Protein AF-A0A445FU14-F1 (afdb_monomer)

Organism: Glycine soja (NCBI:txid3848)

Structure (mmCIF, N/CA/C/O backbone):
data_AF-A0A445FU14-F1
#
_entry.id   AF-A0A445FU14-F1
#
loop_
_atom_site.group_PDB
_atom_site.id
_atom_site.type_symbol
_atom_site.label_atom_id
_atom_site.label_alt_id
_atom_site.label_comp_id
_atom_site.label_asym_id
_atom_site.label_entity_id
_atom_site.label_seq_id
_atom_site.pdbx_PDB_ins_code
_atom_site.Cartn_x
_atom_site.Cartn_y
_atom_site.Cartn_z
_atom_site.occupancy
_atom_site.B_iso_or_equiv
_atom_site.auth_seq_id
_atom_site.auth_comp_id
_atom_site.auth_asym_id
_atom_site.auth_atom_id
_atom_site.pdbx_PDB_model_num
ATOM 1 N N . SER A 1 1 ? 48.927 -1.228 -9.446 1.00 42.84 1 SER A N 1
ATOM 2 C CA . SER A 1 1 ? 48.121 -0.341 -8.584 1.00 42.84 1 SER A CA 1
ATOM 3 C C . SER A 1 1 ? 47.009 0.246 -9.435 1.00 42.84 1 SER A C 1
ATOM 5 O O . SER A 1 1 ? 47.224 0.414 -10.624 1.00 42.84 1 SER A O 1
ATOM 7 N N . LYS A 1 2 ? 45.832 0.422 -8.836 1.00 50.00 2 LYS A N 1
ATOM 8 C CA . LYS A 1 2 ? 44.498 0.680 -9.411 1.00 50.00 2 LYS A CA 1
ATOM 9 C C . LYS A 1 2 ? 44.448 1.844 -10.421 1.00 50.00 2 LYS A C 1
ATOM 11 O O . LYS A 1 2 ? 45.119 2.842 -10.181 1.00 50.00 2 LYS A O 1
ATOM 16 N N . GLY A 1 3 ? 43.598 1.764 -11.457 1.00 45.69 3 GLY A N 1
ATOM 17 C CA . GLY A 1 3 ? 43.361 2.928 -12.325 1.00 45.69 3 GLY A CA 1
ATOM 18 C C . GLY A 1 3 ? 42.339 2.862 -13.474 1.00 45.69 3 GLY A C 1
ATOM 19 O O . GLY A 1 3 ? 42.004 3.925 -13.974 1.00 45.69 3 GLY A O 1
ATOM 20 N N . ASP A 1 4 ? 41.803 1.708 -13.885 1.00 46.91 4 ASP A N 1
ATOM 21 C CA . ASP A 1 4 ? 41.028 1.611 -15.146 1.00 46.91 4 ASP A CA 1
ATOM 22 C C . ASP A 1 4 ? 39.492 1.612 -14.977 1.00 46.91 4 ASP A C 1
ATOM 24 O O . ASP A 1 4 ? 38.823 0.644 -15.337 1.00 46.91 4 ASP A O 1
ATOM 28 N N . THR A 1 5 ? 38.864 2.653 -14.405 1.00 46.41 5 THR A N 1
ATOM 29 C CA . THR A 1 5 ? 37.374 2.660 -14.291 1.00 46.41 5 THR A CA 1
ATOM 30 C C . THR A 1 5 ? 36.677 4.022 -14.406 1.00 46.41 5 THR A C 1
ATOM 32 O O . THR A 1 5 ? 35.540 4.153 -13.973 1.00 46.41 5 THR A O 1
ATOM 35 N N . LEU A 1 6 ? 37.278 5.059 -14.999 1.00 47.88 6 LEU A N 1
ATOM 36 C CA . LEU A 1 6 ? 36.626 6.388 -15.029 1.00 47.88 6 LEU A CA 1
ATOM 37 C C . LEU A 1 6 ? 36.599 7.103 -16.385 1.00 47.88 6 LEU A C 1
ATOM 39 O O . LEU A 1 6 ? 36.504 8.325 -16.435 1.00 47.88 6 LEU A O 1
ATOM 43 N N . LEU A 1 7 ? 36.613 6.362 -17.496 1.00 49.06 7 LEU A N 1
ATOM 44 C CA . LEU A 1 7 ? 36.481 6.965 -18.828 1.00 49.06 7 LEU A CA 1
ATOM 45 C C . LEU A 1 7 ? 35.493 6.226 -19.740 1.00 49.06 7 LEU A C 1
ATOM 47 O O . LEU A 1 7 ? 35.793 5.894 -20.878 1.00 49.06 7 LEU A O 1
ATOM 51 N N . PHE A 1 8 ? 34.274 6.009 -19.260 1.00 40.97 8 PHE A N 1
ATOM 52 C CA . PHE A 1 8 ? 33.120 5.880 -20.147 1.00 40.97 8 PHE A CA 1
ATOM 53 C C . PHE A 1 8 ? 32.026 6.803 -19.621 1.00 40.97 8 PHE A C 1
ATOM 55 O O . PHE A 1 8 ? 31.812 6.871 -18.415 1.00 40.97 8 PHE A O 1
ATOM 62 N N . CYS A 1 9 ? 31.372 7.515 -20.540 1.00 40.25 9 CYS A N 1
ATOM 63 C CA . CYS A 1 9 ? 30.314 8.518 -20.330 1.00 40.25 9 CYS A CA 1
ATOM 64 C C . CYS A 1 9 ? 30.742 10.002 -20.297 1.00 40.25 9 CYS A C 1
ATOM 66 O O . CYS A 1 9 ? 30.053 10.824 -19.704 1.00 40.25 9 CYS A O 1
ATOM 68 N N . ASN A 1 10 ? 31.796 10.388 -21.030 1.00 47.56 10 ASN A N 1
ATOM 69 C CA . ASN A 1 10 ? 31.929 11.755 -21.569 1.00 47.56 10 ASN A CA 1
ATOM 70 C C . ASN A 1 10 ? 31.336 11.820 -22.989 1.00 47.56 10 ASN A C 1
ATOM 72 O O . ASN A 1 10 ? 32.045 11.991 -23.977 1.00 47.56 10 ASN A O 1
ATOM 76 N N . GLY A 1 11 ? 30.022 11.627 -23.109 1.00 48.00 11 GLY A N 1
ATOM 77 C CA . GLY A 1 11 ? 29.329 11.696 -24.394 1.00 48.00 11 GLY A CA 1
ATOM 78 C C . GLY A 1 11 ? 27.830 11.887 -24.208 1.00 48.00 11 GLY A C 1
ATOM 79 O O . GLY A 1 11 ? 27.181 11.023 -23.635 1.00 48.00 11 GLY A O 1
ATOM 80 N N . LEU A 1 12 ? 27.317 13.006 -24.726 1.00 44.41 12 LEU A N 1
ATOM 81 C CA . LEU A 1 12 ? 25.930 13.492 -24.677 1.00 44.41 12 LEU A CA 1
ATOM 82 C C . LEU A 1 12 ? 25.473 14.158 -23.366 1.00 44.41 12 LEU A C 1
ATOM 84 O O . LEU A 1 12 ? 24.430 13.829 -22.807 1.00 44.41 12 LEU A O 1
ATOM 88 N N . PHE A 1 13 ? 26.143 15.245 -22.973 1.00 43.25 13 PHE A N 1
ATOM 89 C CA . PHE A 1 13 ? 25.391 16.378 -22.418 1.00 43.25 13 PHE A CA 1
ATOM 90 C C . PHE A 1 13 ? 24.672 17.085 -23.574 1.00 43.25 13 PHE A C 1
ATOM 92 O O . PHE A 1 13 ? 25.151 18.066 -24.136 1.00 43.25 13 PHE A O 1
ATOM 99 N N . SER A 1 14 ? 23.537 16.515 -23.979 1.00 46.47 14 SER A N 1
ATOM 100 C CA . SER A 1 14 ? 22.589 17.183 -24.863 1.00 46.47 14 SER A CA 1
ATOM 101 C C . SER A 1 14 ? 21.806 18.204 -24.041 1.00 46.47 14 SER A C 1
ATOM 103 O O . SER A 1 14 ? 21.228 17.871 -23.008 1.00 46.47 14 SER A O 1
ATOM 105 N N . HIS A 1 15 ? 21.802 19.448 -24.511 1.00 49.34 15 HIS A N 1
ATOM 106 C CA . HIS A 1 15 ? 20.962 20.545 -24.042 1.00 49.34 15 HIS A CA 1
ATOM 107 C C . HIS A 1 15 ? 19.504 20.090 -23.841 1.00 49.34 15 HIS A C 1
ATOM 109 O O . HIS A 1 15 ? 18.753 19.909 -24.794 1.00 49.34 15 HIS A O 1
ATOM 115 N N . SER A 1 16 ? 19.095 19.926 -22.589 1.00 53.56 16 SER A N 1
ATOM 116 C CA . SER A 1 16 ? 17.700 19.821 -22.167 1.00 53.56 16 SER A CA 1
ATOM 117 C C . SER A 1 16 ? 17.676 20.302 -20.726 1.00 53.56 16 SER A C 1
ATOM 119 O O . SER A 1 16 ? 18.293 19.675 -19.870 1.00 53.56 16 SER A O 1
ATOM 121 N N . GLY A 1 17 ? 17.039 21.445 -20.462 1.00 60.31 17 GLY A N 1
ATOM 122 C CA . GLY A 1 17 ? 16.882 21.979 -19.112 1.00 60.31 17 GLY A CA 1
ATOM 123 C C . GLY A 1 17 ? 16.230 20.930 -18.218 1.00 60.31 17 GLY A C 1
ATOM 124 O O . GLY A 1 17 ? 15.031 20.682 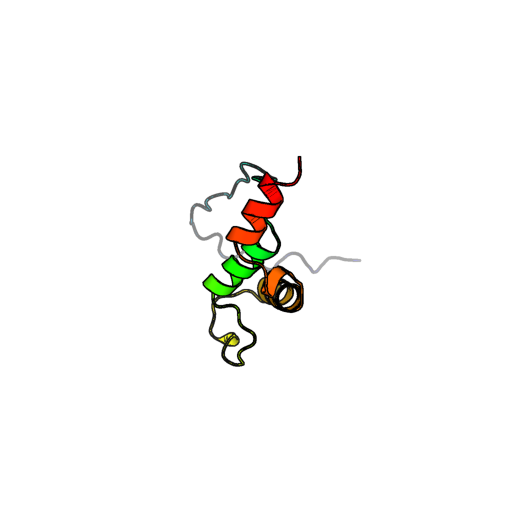-18.313 1.00 60.31 17 GLY A O 1
ATOM 125 N N . VAL A 1 18 ? 17.038 20.264 -17.396 1.00 62.97 18 VAL A N 1
ATOM 126 C CA . VAL A 1 18 ? 16.571 19.212 -16.499 1.00 62.97 18 VAL A CA 1
ATOM 127 C C . VAL A 1 18 ? 15.781 19.915 -15.404 1.00 62.97 18 VAL A C 1
ATOM 129 O O . VAL A 1 18 ? 16.359 20.611 -14.570 1.00 62.97 18 VAL A O 1
ATOM 132 N N . LEU A 1 19 ? 14.453 19.804 -15.436 1.00 71.06 19 LEU A N 1
ATOM 133 C CA . LEU A 1 19 ? 13.613 20.262 -14.335 1.00 71.06 19 LEU A CA 1
ATOM 134 C C . LEU A 1 19 ? 14.054 19.497 -13.082 1.00 71.06 19 LEU A C 1
ATOM 136 O O . LEU A 1 19 ? 13.848 18.289 -12.973 1.00 71.06 19 LEU A O 1
ATOM 140 N N . GLN A 1 20 ? 14.733 20.188 -12.167 1.00 83.94 20 GLN A N 1
ATOM 141 C CA . GLN A 1 20 ? 15.226 19.577 -10.941 1.00 83.94 20 GLN A CA 1
ATOM 142 C C . GLN A 1 20 ? 14.033 19.327 -10.013 1.00 83.94 20 GLN A C 1
ATOM 144 O O . GLN A 1 20 ? 13.432 20.271 -9.497 1.00 83.94 20 GLN A O 1
ATOM 149 N N . MET A 1 21 ? 13.678 18.057 -9.816 1.00 91.50 21 MET A N 1
ATOM 150 C CA . MET A 1 21 ? 12.635 17.660 -8.871 1.00 91.50 21 MET A CA 1
ATOM 151 C C . MET A 1 21 ? 13.055 18.054 -7.446 1.00 91.50 21 MET A C 1
ATOM 153 O O . MET A 1 21 ? 14.168 17.750 -7.016 1.00 91.50 21 MET A O 1
ATOM 157 N N . LYS A 1 22 ? 12.160 18.725 -6.716 1.00 92.69 22 LYS A N 1
ATOM 158 C CA . LYS A 1 22 ? 12.329 19.087 -5.303 1.00 92.69 22 LYS A CA 1
ATOM 159 C C . LYS A 1 22 ? 11.186 18.479 -4.496 1.00 92.69 22 LYS A C 1
ATOM 161 O O . LYS A 1 22 ? 10.036 18.560 -4.916 1.00 92.69 22 LYS A O 1
ATOM 166 N N . ILE A 1 23 ? 11.503 17.892 -3.346 1.00 92.38 23 ILE A N 1
ATOM 167 C CA . ILE A 1 23 ? 10.503 17.405 -2.391 1.00 92.38 23 ILE A CA 1
ATOM 168 C C . ILE A 1 23 ? 10.024 18.610 -1.577 1.00 92.38 23 ILE A C 1
ATOM 170 O O . ILE A 1 23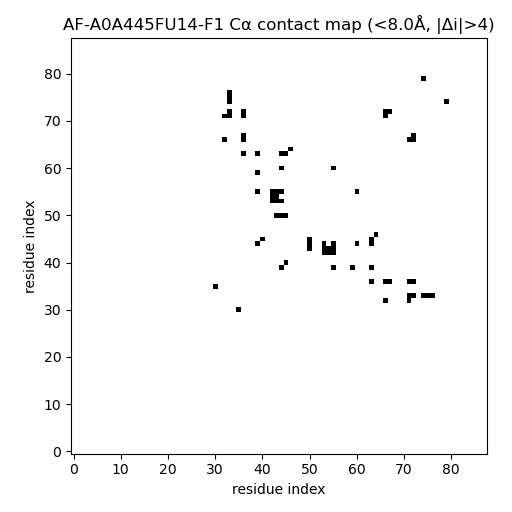 ? 10.846 19.287 -0.962 1.00 92.38 23 ILE A O 1
ATOM 174 N N . LEU A 1 24 ? 8.721 18.900 -1.609 1.00 94.69 24 LEU A N 1
ATOM 175 C CA . LEU A 1 24 ? 8.127 20.015 -0.858 1.00 94.69 24 LEU A CA 1
ATOM 176 C C . LEU A 1 24 ? 7.783 19.614 0.581 1.00 94.69 24 LEU A C 1
ATOM 178 O O . LEU A 1 24 ? 7.975 20.401 1.502 1.00 94.69 24 LEU A O 1
ATOM 182 N N . GLU A 1 25 ? 7.324 18.378 0.766 1.00 94.44 25 GLU A N 1
ATOM 183 C CA . GLU A 1 25 ? 6.936 17.806 2.051 1.00 94.44 25 GLU A CA 1
ATOM 184 C C . GLU A 1 25 ? 7.282 16.312 2.059 1.00 94.44 25 GLU A C 1
ATOM 186 O O . GLU A 1 25 ? 7.001 15.602 1.094 1.00 94.44 25 GLU A O 1
ATOM 191 N N . GLY A 1 26 ? 7.950 15.841 3.116 1.00 93.06 26 GLY A N 1
ATOM 192 C CA . GLY A 1 26 ? 8.392 14.444 3.217 1.00 93.06 26 GLY A CA 1
ATOM 193 C C . GLY A 1 26 ? 7.292 13.473 3.657 1.00 93.06 26 GLY A C 1
ATOM 194 O O . GLY A 1 26 ? 7.338 12.301 3.297 1.00 93.06 26 GLY A O 1
ATOM 195 N N . ASN A 1 27 ? 6.309 13.961 4.415 1.00 94.38 27 ASN A N 1
ATOM 196 C CA . ASN A 1 27 ? 5.156 13.199 4.883 1.00 94.38 27 ASN A CA 1
ATOM 197 C C . ASN A 1 27 ? 3.899 14.065 4.745 1.00 94.38 27 ASN A C 1
ATOM 199 O O . ASN A 1 27 ? 3.631 14.877 5.621 1.00 94.38 27 ASN A O 1
ATOM 203 N N . ALA A 1 28 ? 3.157 13.889 3.653 1.00 95.06 28 ALA A N 1
ATOM 204 C CA . ALA A 1 28 ? 1.943 14.657 3.364 1.00 95.06 28 ALA A CA 1
ATOM 205 C C . ALA A 1 28 ? 0.667 14.047 3.981 1.00 95.06 28 ALA A C 1
ATOM 207 O O . ALA A 1 28 ? -0.440 14.490 3.678 1.00 95.06 28 ALA A O 1
ATOM 208 N N . GLY A 1 29 ? 0.807 13.009 4.811 1.00 94.62 29 GLY A N 1
ATOM 209 C CA . GLY A 1 29 ? -0.308 12.314 5.443 1.00 94.62 29 GLY A CA 1
ATOM 210 C C . GLY A 1 29 ? -0.161 10.797 5.405 1.00 94.62 29 GLY A C 1
ATOM 211 O O . GLY A 1 29 ? 0.617 10.234 4.633 1.00 94.62 29 GLY A O 1
ATOM 212 N N . GLU A 1 30 ? -0.932 10.140 6.263 1.00 93.50 30 GLU A N 1
ATOM 213 C CA . GLU A 1 30 ? -0.992 8.685 6.340 1.00 93.50 30 GLU A CA 1
ATOM 214 C C . GLU A 1 30 ? -1.954 8.130 5.285 1.00 93.50 30 GLU A C 1
ATOM 216 O O . GLU A 1 30 ? -2.963 8.752 4.957 1.00 93.50 30 GLU A O 1
ATOM 221 N N . LEU A 1 31 ? -1.641 6.942 4.768 1.00 94.44 31 LEU A N 1
ATOM 222 C CA . LEU A 1 31 ? -2.519 6.189 3.880 1.00 94.44 31 LEU A CA 1
ATOM 223 C C . LEU A 1 31 ? -2.864 4.861 4.534 1.00 94.44 31 LEU A C 1
ATOM 225 O O . LEU A 1 31 ? -1.982 4.118 4.971 1.00 94.44 31 LEU A O 1
ATOM 229 N N . THR A 1 32 ? -4.151 4.541 4.561 1.00 94.62 32 THR A N 1
ATOM 230 C CA . THR A 1 32 ? -4.610 3.229 5.002 1.00 94.62 32 THR A CA 1
ATOM 231 C C . THR A 1 32 ? -4.242 2.163 3.971 1.00 94.62 32 THR A C 1
ATOM 233 O O . THR A 1 32 ? -4.172 2.408 2.764 1.00 94.62 32 THR A O 1
ATOM 236 N N . ASN A 1 33 ? -4.067 0.926 4.435 1.00 96.75 33 ASN A N 1
ATOM 237 C CA . ASN A 1 33 ? -3.816 -0.212 3.548 1.00 96.75 33 ASN A CA 1
ATOM 238 C C . ASN A 1 33 ? -4.924 -0.396 2.494 1.00 96.75 33 ASN A C 1
ATOM 240 O O . ASN A 1 33 ? -4.637 -0.835 1.381 1.00 96.75 33 ASN A O 1
ATOM 244 N N . PHE A 1 34 ? -6.172 -0.046 2.828 1.00 95.75 34 PHE A N 1
ATOM 245 C CA . PHE A 1 34 ? -7.289 -0.044 1.883 1.00 95.75 34 PHE A CA 1
ATOM 246 C C . PHE A 1 34 ? -7.078 0.979 0.764 1.00 95.75 34 PHE A C 1
ATOM 248 O O . PHE A 1 34 ? -7.184 0.614 -0.400 1.00 95.75 34 PHE A O 1
ATOM 255 N N . GLU A 1 35 ? -6.725 2.225 1.090 1.00 95.81 35 GLU A N 1
ATOM 256 C CA . GLU A 1 35 ? -6.491 3.274 0.086 1.00 95.81 35 GLU A CA 1
ATOM 257 C C . GLU A 1 35 ? -5.321 2.926 -0.836 1.00 95.81 35 GLU A C 1
ATOM 259 O O . GLU A 1 35 ? -5.407 3.115 -2.049 1.00 95.81 35 GLU A O 1
ATOM 264 N N . VAL A 1 36 ? -4.248 2.350 -0.285 1.00 96.88 36 VAL A N 1
ATOM 265 C CA . VAL A 1 36 ? -3.120 1.861 -1.092 1.00 96.88 36 VAL A CA 1
ATOM 266 C C . VAL A 1 36 ? -3.573 0.743 -2.033 1.00 96.88 36 VAL A C 1
ATOM 268 O O . VAL A 1 36 ? -3.235 0.754 -3.218 1.00 96.88 36 VAL A O 1
ATOM 271 N N . LEU A 1 37 ? -4.352 -0.222 -1.537 1.00 96.69 37 LEU A N 1
ATOM 272 C CA . LEU A 1 37 ? -4.849 -1.329 -2.352 1.00 96.69 37 LEU A CA 1
ATOM 273 C C . LEU A 1 37 ? -5.828 -0.856 -3.439 1.00 96.69 37 LEU A C 1
ATOM 275 O O . LEU A 1 37 ? -5.739 -1.319 -4.578 1.00 96.69 37 LEU A O 1
ATOM 279 N N . ASP A 1 38 ? -6.731 0.065 -3.111 1.00 95.88 38 ASP A N 1
ATOM 280 C CA . ASP A 1 38 ? -7.697 0.651 -4.044 1.00 95.88 38 ASP A CA 1
ATOM 281 C C . ASP A 1 38 ? -6.992 1.443 -5.154 1.00 95.88 38 ASP A C 1
ATOM 283 O O . ASP A 1 38 ? -7.250 1.229 -6.340 1.00 95.88 38 ASP A O 1
ATOM 287 N N . PHE A 1 39 ? -5.988 2.249 -4.793 1.00 95.81 39 PHE A N 1
ATOM 288 C CA . PHE A 1 39 ? -5.142 2.958 -5.753 1.00 95.81 39 PHE A CA 1
ATOM 289 C C . PHE A 1 39 ? -4.435 2.001 -6.726 1.00 95.81 39 PHE A C 1
ATOM 291 O O . PHE A 1 39 ? -4.437 2.219 -7.941 1.00 95.81 39 PHE A O 1
ATOM 298 N N . LEU A 1 40 ? -3.853 0.910 -6.217 1.00 96.00 40 LEU A N 1
ATOM 299 C CA . LEU A 1 40 ? -3.178 -0.090 -7.049 1.00 96.00 40 LEU A CA 1
ATOM 300 C C . LEU A 1 40 ? -4.157 -0.794 -8.000 1.00 96.00 40 LEU A C 1
ATOM 302 O O . LEU A 1 40 ? -3.831 -0.986 -9.175 1.00 96.00 40 LEU A O 1
ATOM 306 N N . ARG A 1 41 ? -5.369 -1.125 -7.535 1.00 94.94 41 ARG A N 1
ATOM 307 C CA . ARG A 1 41 ? -6.438 -1.689 -8.378 1.00 94.94 41 ARG A CA 1
ATOM 308 C C . ARG A 1 41 ? -6.849 -0.720 -9.484 1.00 94.94 41 ARG A C 1
ATOM 310 O O . ARG A 1 41 ? -6.918 -1.129 -10.641 1.00 94.94 41 ARG A O 1
ATOM 317 N N . ALA A 1 42 ? -7.033 0.562 -9.166 1.00 94.38 42 ALA A N 1
ATOM 318 C CA . ALA A 1 42 ? -7.343 1.602 -10.149 1.00 94.38 42 ALA A CA 1
ATOM 319 C C . ALA A 1 42 ? -6.229 1.769 -11.201 1.00 94.38 42 ALA A C 1
ATOM 321 O O . ALA A 1 42 ? -6.502 2.055 -12.367 1.00 94.38 42 ALA A O 1
ATOM 322 N N . LYS A 1 43 ? -4.971 1.521 -10.816 1.00 94.31 43 LYS A N 1
ATOM 323 C CA . LYS A 1 43 ? -3.811 1.498 -11.722 1.00 94.31 43 LYS A CA 1
ATOM 324 C C . LYS A 1 43 ? -3.742 0.242 -12.611 1.00 94.31 43 LYS A C 1
ATOM 326 O O . LYS A 1 43 ? -2.924 0.185 -13.531 1.00 94.31 43 LYS A O 1
ATOM 331 N N . GLY A 1 44 ? -4.590 -0.754 -12.360 1.00 93.62 44 GLY A N 1
ATOM 332 C CA . GLY A 1 44 ? -4.658 -2.009 -13.108 1.00 93.62 44 GLY A CA 1
ATOM 333 C C . GLY A 1 44 ? -3.924 -3.182 -12.456 1.00 93.62 44 GLY A C 1
ATOM 334 O O . GLY A 1 44 ? -3.726 -4.203 -13.112 1.00 93.62 44 GLY A O 1
ATOM 335 N N . ALA A 1 45 ? -3.513 -3.068 -11.187 1.00 95.06 45 ALA A N 1
ATOM 336 C CA . ALA A 1 45 ? -2.940 -4.197 -10.465 1.00 95.06 45 ALA A CA 1
ATOM 337 C C . ALA A 1 45 ? -4.017 -5.262 -10.199 1.00 95.06 45 ALA A C 1
ATOM 339 O O . ALA A 1 45 ? -5.095 -4.978 -9.671 1.00 95.06 45 ALA A O 1
ATOM 340 N N . SER A 1 46 ? -3.715 -6.504 -10.569 1.00 94.19 46 SER A N 1
ATOM 341 C CA . SER A 1 46 ? -4.602 -7.656 -10.417 1.00 94.19 46 SER A CA 1
ATOM 342 C C . SER A 1 46 ? -3.785 -8.936 -10.248 1.00 94.19 46 SER A C 1
ATOM 344 O O . SER A 1 46 ? -2.631 -8.988 -10.671 1.00 94.19 46 SER A O 1
ATOM 346 N N . LYS A 1 47 ? -4.390 -9.994 -9.689 1.00 90.81 47 LYS A N 1
ATOM 347 C CA . LYS A 1 47 ? -3.819 -11.355 -9.708 1.00 90.81 47 LYS A CA 1
ATOM 348 C C . LYS A 1 47 ? -3.899 -12.017 -11.090 1.00 90.81 47 LYS A C 1
ATOM 350 O O . LYS A 1 47 ? -3.255 -13.043 -11.307 1.00 90.81 47 LYS A O 1
ATOM 355 N N . ASP A 1 48 ? -4.657 -11.434 -12.017 1.00 90.44 48 ASP A N 1
ATOM 356 C CA . ASP A 1 48 ? -4.874 -11.979 -13.355 1.00 90.4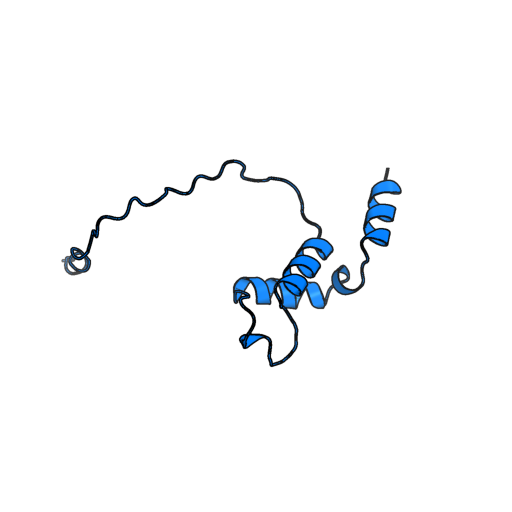4 48 ASP A CA 1
ATOM 357 C C . ASP A 1 48 ? -3.546 -12.187 -14.124 1.00 90.44 48 ASP A C 1
ATOM 359 O O . ASP A 1 48 ? -2.638 -11.354 -14.028 1.00 90.44 48 ASP A O 1
ATOM 363 N N . PRO A 1 49 ? -3.390 -13.274 -14.901 1.00 83.81 49 PRO A N 1
ATOM 364 C CA . PRO A 1 49 ? -2.207 -13.494 -15.739 1.00 83.81 49 PRO A CA 1
ATOM 365 C C . PRO A 1 49 ? -1.910 -12.349 -16.724 1.00 83.81 49 PRO A C 1
ATOM 367 O O . PRO A 1 49 ? -0.753 -12.113 -17.071 1.00 83.81 49 PRO A O 1
ATOM 370 N N . THR A 1 50 ? -2.930 -11.595 -17.138 1.00 87.00 50 THR A N 1
ATOM 371 C CA . THR A 1 50 ? -2.818 -10.428 -18.027 1.00 87.00 50 THR A CA 1
ATOM 372 C C . THR A 1 50 ? -2.260 -9.176 -17.341 1.00 87.00 50 THR A C 1
ATOM 374 O O . THR A 1 50 ? -1.996 -8.181 -18.018 1.00 87.00 50 THR A O 1
ATOM 377 N N . ARG A 1 51 ? -1.977 -9.216 -16.027 1.00 84.75 51 ARG A N 1
ATOM 378 C CA . ARG A 1 51 ? -1.420 -8.084 -15.256 1.00 84.75 51 ARG A CA 1
ATOM 379 C C . ARG A 1 51 ? -0.113 -7.517 -15.824 1.00 84.75 51 ARG A C 1
ATOM 381 O O . ARG A 1 51 ? 0.213 -6.354 -15.604 1.00 84.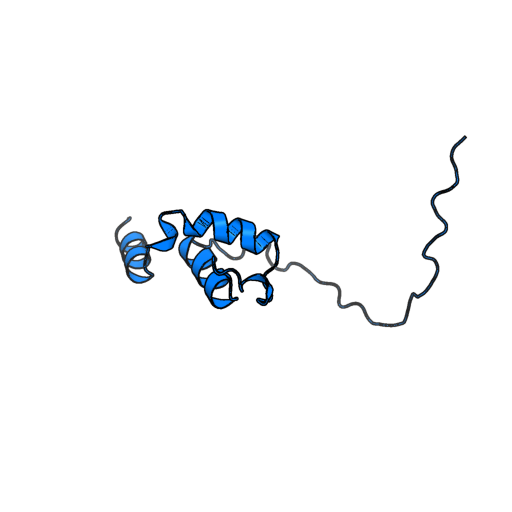75 51 ARG A O 1
ATOM 388 N N . VAL A 1 52 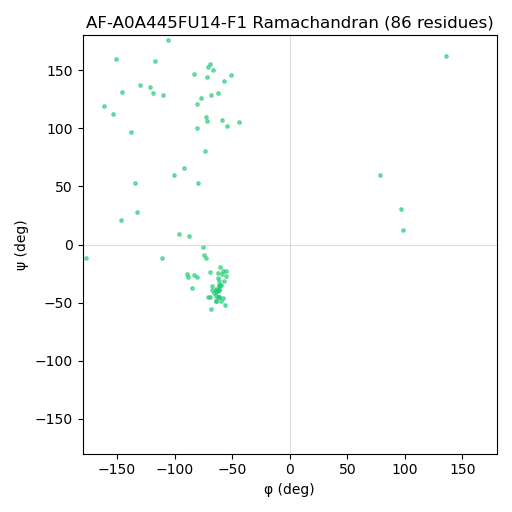? 0.620 -8.309 -16.607 1.00 79.88 52 VAL A N 1
ATOM 389 C CA . VAL A 1 52 ? 1.841 -7.885 -17.316 1.00 79.88 52 VAL A CA 1
ATOM 390 C C . VAL A 1 52 ? 1.611 -6.738 -18.311 1.00 79.88 52 VAL A C 1
ATOM 392 O O . VAL A 1 52 ? 2.564 -6.068 -18.691 1.00 79.88 52 VAL A O 1
ATOM 395 N N . ILE A 1 53 ? 0.362 -6.504 -18.729 1.00 84.44 53 ILE A N 1
ATOM 396 C CA . ILE A 1 53 ? -0.016 -5.431 -19.661 1.00 84.44 53 ILE A CA 1
ATOM 397 C C . ILE A 1 53 ? -0.199 -4.091 -18.924 1.00 84.44 53 ILE A C 1
ATOM 399 O O . ILE A 1 53 ? -0.0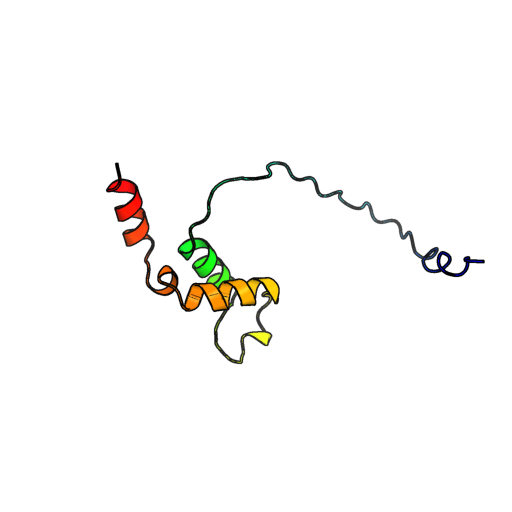35 -3.023 -19.519 1.00 84.44 53 ILE A O 1
ATOM 403 N N . ALA A 1 54 ? -0.529 -4.120 -17.630 1.00 86.56 54 ALA A N 1
ATOM 404 C CA . ALA A 1 54 ? -0.766 -2.909 -16.855 1.00 86.56 54 ALA A CA 1
ATOM 405 C C . ALA A 1 54 ? 0.545 -2.154 -16.581 1.00 86.56 54 ALA A C 1
ATOM 407 O O . ALA A 1 54 ? 1.591 -2.747 -16.316 1.00 86.56 54 ALA A O 1
ATOM 408 N N . LYS A 1 55 ? 0.482 -0.816 -16.586 1.00 90.62 55 LYS A N 1
ATOM 409 C CA . LYS A 1 55 ? 1.623 0.071 -16.288 1.00 90.62 55 LYS A CA 1
ATOM 410 C C . LYS A 1 55 ? 1.868 0.188 -14.778 1.00 90.62 55 LYS A C 1
ATOM 412 O O . LYS A 1 55 ? 1.919 1.287 -14.227 1.00 90.62 55 LYS A O 1
ATOM 417 N N . VAL A 1 56 ? 1.992 -0.954 -14.112 1.00 93.19 56 VAL A N 1
ATOM 418 C CA . VAL A 1 56 ? 2.246 -1.078 -12.675 1.00 93.19 56 VAL A CA 1
ATOM 419 C C . VAL A 1 56 ? 3.666 -1.600 -12.494 1.00 93.19 56 VAL A C 1
ATOM 421 O O . VAL A 1 56 ? 4.069 -2.582 -13.118 1.00 93.19 56 VAL A O 1
ATOM 424 N N . ALA A 1 57 ? 4.457 -0.916 -11.674 1.00 93.38 57 ALA A N 1
ATOM 425 C CA . ALA A 1 57 ? 5.838 -1.291 -11.428 1.00 93.38 57 ALA A CA 1
ATOM 426 C C . ALA A 1 57 ? 5.920 -2.605 -10.637 1.00 93.38 57 ALA A C 1
ATOM 428 O O . ALA A 1 57 ? 5.036 -2.954 -9.857 1.00 93.38 57 ALA A O 1
ATOM 429 N N . GLN A 1 58 ? 7.032 -3.327 -10.771 1.00 93.06 58 GLN A N 1
ATOM 430 C CA . GLN A 1 58 ? 7.224 -4.584 -10.042 1.00 93.06 58 GLN A CA 1
ATOM 431 C C . GLN A 1 58 ? 7.208 -4.393 -8.514 1.00 93.06 58 GLN A C 1
ATOM 433 O O . GLN A 1 58 ? 6.721 -5.257 -7.789 1.00 93.06 58 GLN A O 1
ATOM 438 N N . SER A 1 59 ? 7.728 -3.268 -8.013 1.00 95.00 59 SER A N 1
ATOM 439 C CA . SER A 1 59 ? 7.659 -2.917 -6.589 1.00 95.00 59 SER A CA 1
ATOM 440 C C . SER A 1 59 ? 6.220 -2.707 -6.115 1.00 95.00 59 SER A C 1
ATOM 442 O O . SER A 1 59 ? 5.872 -3.152 -5.027 1.00 95.00 59 SER A O 1
ATOM 444 N N . GLU A 1 60 ? 5.375 -2.096 -6.944 1.00 95.88 60 GLU A N 1
ATOM 445 C CA . GLU A 1 60 ? 3.951 -1.899 -6.659 1.00 95.88 60 GLU A CA 1
ATOM 446 C C . GLU A 1 60 ? 3.194 -3.230 -6.645 1.00 95.88 60 GLU A C 1
ATOM 448 O O . GLU A 1 60 ? 2.374 -3.453 -5.760 1.00 95.88 60 GLU A O 1
ATOM 453 N N . TYR A 1 61 ? 3.529 -4.157 -7.551 1.00 95.50 61 TYR A N 1
ATOM 454 C CA . TYR A 1 61 ? 2.969 -5.509 -7.518 1.00 95.50 61 TYR A CA 1
ATOM 455 C C . TYR A 1 61 ? 3.308 -6.263 -6.233 1.00 95.50 61 TYR A C 1
ATOM 457 O O . TYR A 1 61 ? 2.439 -6.931 -5.692 1.00 95.50 61 TYR A O 1
ATOM 465 N N . LYS A 1 62 ? 4.521 -6.112 -5.686 1.00 95.44 62 LYS A N 1
ATOM 466 C CA . LYS A 1 62 ? 4.863 -6.727 -4.390 1.00 95.44 62 LYS A CA 1
ATOM 467 C C . LYS A 1 62 ? 3.981 -6.210 -3.252 1.00 95.44 62 LYS A C 1
ATOM 469 O O . LYS A 1 62 ? 3.601 -6.984 -2.380 1.00 95.44 62 LYS A O 1
ATOM 474 N N . VAL A 1 63 ? 3.661 -4.914 -3.258 1.00 97.12 63 VAL A N 1
ATOM 475 C CA . VAL A 1 63 ? 2.751 -4.314 -2.271 1.00 97.12 63 VAL A CA 1
ATOM 476 C C . VAL A 1 63 ? 1.325 -4.814 -2.494 1.00 97.12 63 VAL A C 1
ATOM 478 O O . VAL A 1 63 ? 0.672 -5.219 -1.537 1.00 97.12 63 VAL A O 1
ATOM 481 N N . TYR A 1 64 ? 0.864 -4.848 -3.747 1.00 97.00 64 TYR A N 1
ATOM 482 C CA . TYR A 1 64 ? -0.447 -5.385 -4.104 1.00 97.00 64 TYR A CA 1
ATOM 483 C C . TYR A 1 64 ? -0.614 -6.836 -3.638 1.00 97.00 64 TYR A C 1
ATOM 485 O O . TYR A 1 64 ? -1.578 -7.134 -2.937 1.00 97.00 64 TYR A O 1
ATOM 493 N N . ASP A 1 65 ? 0.333 -7.711 -3.989 1.00 95.38 65 ASP A N 1
ATOM 494 C CA . ASP A 1 65 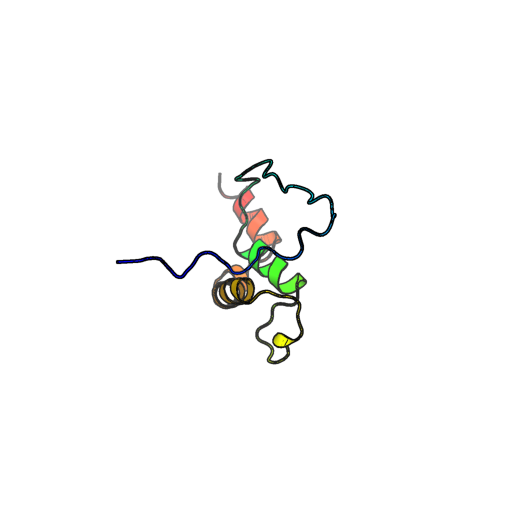? 0.311 -9.142 -3.671 1.00 95.38 65 ASP A CA 1
ATOM 495 C C . ASP A 1 65 ? 0.292 -9.384 -2.157 1.00 95.38 65 ASP A C 1
ATOM 497 O O . ASP A 1 65 ? -0.368 -10.305 -1.690 1.00 95.38 65 ASP A O 1
ATOM 501 N N . TYR A 1 66 ? 0.965 -8.534 -1.378 1.00 96.62 66 TYR A N 1
ATOM 502 C CA . TYR A 1 66 ? 0.864 -8.571 0.077 1.00 96.62 66 TYR A CA 1
ATOM 503 C C . TYR A 1 66 ? -0.530 -8.141 0.550 1.00 96.62 66 TYR A C 1
ATOM 505 O O . TYR A 1 66 ? -1.199 -8.888 1.256 1.00 96.62 66 TYR A O 1
ATOM 513 N N . LEU A 1 67 ? -0.989 -6.950 0.152 1.00 97.06 67 LEU A N 1
ATOM 514 C CA . LEU A 1 67 ? -2.207 -6.334 0.688 1.00 97.06 67 LEU A CA 1
ATOM 515 C C . LEU A 1 67 ? -3.488 -7.079 0.312 1.00 97.06 67 LEU A C 1
ATOM 517 O O . LEU A 1 67 ? -4.417 -7.140 1.120 1.00 97.06 67 LEU A O 1
ATOM 521 N N . VAL A 1 68 ? -3.544 -7.648 -0.892 1.00 96.12 68 VAL A N 1
ATOM 522 C CA . VAL A 1 68 ? -4.711 -8.390 -1.384 1.00 96.12 68 VAL A CA 1
ATOM 523 C C . VAL A 1 68 ? -5.017 -9.630 -0.539 1.00 96.12 68 VAL A C 1
ATOM 525 O O . VAL A 1 68 ? -6.171 -10.037 -0.477 1.00 96.12 68 VAL A O 1
ATOM 528 N N . ASP A 1 69 ? -4.018 -10.181 0.153 1.00 95.56 69 ASP A N 1
ATOM 529 C CA . ASP A 1 69 ? -4.169 -11.334 1.048 1.00 95.56 69 ASP A CA 1
ATOM 530 C C . ASP A 1 69 ? -4.339 -10.924 2.526 1.00 95.56 69 ASP A C 1
ATOM 532 O O . ASP A 1 69 ? -4.352 -11.766 3.422 1.00 95.56 69 ASP A O 1
ATOM 536 N N . THR A 1 70 ? -4.521 -9.626 2.796 1.00 96.00 70 THR A N 1
ATOM 537 C CA . THR A 1 70 ? -4.834 -9.090 4.131 1.00 96.00 70 THR A CA 1
ATOM 538 C C . THR A 1 70 ? -6.296 -8.649 4.249 1.00 96.00 70 THR A C 1
ATOM 540 O O . THR A 1 70 ? -7.044 -8.613 3.269 1.00 96.00 70 THR A O 1
ATOM 543 N N . ALA A 1 71 ? -6.696 -8.225 5.454 1.00 93.12 71 ALA A N 1
ATOM 544 C CA . ALA A 1 71 ? -8.015 -7.648 5.721 1.00 93.12 71 A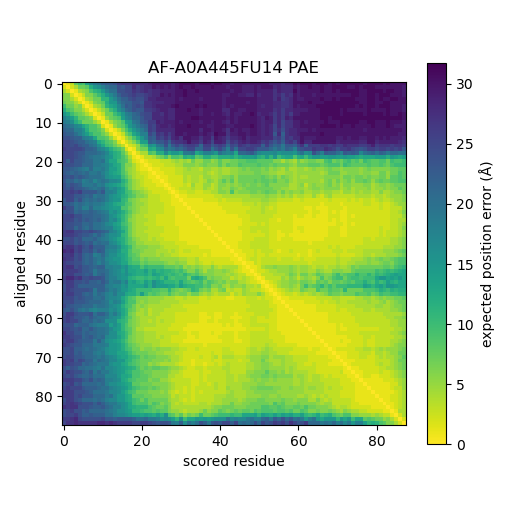LA A CA 1
ATOM 545 C C . ALA A 1 71 ? -8.329 -6.396 4.877 1.00 93.12 71 ALA A C 1
ATOM 547 O O . ALA A 1 71 ? -9.498 -6.104 4.638 1.00 93.12 71 ALA A O 1
ATOM 548 N N . ALA A 1 72 ? -7.315 -5.687 4.366 1.00 93.81 72 ALA A N 1
ATOM 549 C CA . ALA A 1 72 ? -7.518 -4.527 3.495 1.00 93.81 72 ALA A CA 1
ATOM 550 C C . ALA A 1 72 ? -8.316 -4.869 2.223 1.00 93.81 72 ALA A C 1
ATOM 552 O O . ALA A 1 72 ? -8.981 -4.007 1.657 1.00 93.81 72 ALA A O 1
ATOM 553 N N . SER A 1 73 ? -8.280 -6.131 1.781 1.00 94.12 73 SER A N 1
ATOM 554 C CA . SER A 1 73 ? -8.990 -6.598 0.587 1.00 94.12 73 SER A CA 1
ATOM 555 C C . SER A 1 73 ? -10.513 -6.643 0.724 1.00 94.12 73 SER A C 1
ATOM 557 O O . SER A 1 73 ? -11.194 -6.573 -0.303 1.00 94.12 73 SER A O 1
ATOM 559 N N . VAL A 1 74 ? -11.022 -6.747 1.959 1.00 94.50 74 VAL A N 1
ATOM 560 C CA . VAL A 1 74 ? -12.453 -6.892 2.287 1.00 94.50 74 VAL A CA 1
ATOM 561 C C . VAL A 1 74 ? -13.046 -5.663 2.976 1.00 94.50 74 VAL A C 1
ATOM 563 O O . VAL A 1 74 ? -14.263 -5.575 3.122 1.00 94.50 74 VAL A O 1
ATOM 566 N N . GLN A 1 75 ? -12.207 -4.724 3.414 1.00 93.62 75 GLN A N 1
ATOM 567 C CA . GLN A 1 75 ? -12.658 -3.464 3.998 1.00 93.62 75 GLN A CA 1
ATOM 568 C C . GLN A 1 75 ? -13.363 -2.591 2.956 1.00 93.62 75 GLN A C 1
ATOM 570 O O . GLN A 1 75 ? -13.046 -2.631 1.767 1.00 93.62 75 GLN A O 1
ATOM 575 N N . THR A 1 76 ? -14.307 -1.774 3.423 1.00 92.69 76 THR A N 1
ATOM 576 C CA . THR A 1 76 ? -14.956 -0.735 2.615 1.00 92.69 76 THR A CA 1
ATOM 577 C C . THR A 1 76 ? -14.656 0.645 3.176 1.00 92.69 76 THR A C 1
ATOM 579 O O . THR A 1 76 ? -14.366 0.806 4.367 1.00 92.69 76 THR A O 1
ATOM 582 N N . ARG A 1 77 ? -14.785 1.668 2.330 1.00 91.38 77 ARG A N 1
ATOM 583 C CA . ARG A 1 77 ? -14.581 3.060 2.739 1.00 91.38 77 ARG A CA 1
ATOM 584 C C . ARG A 1 77 ? -15.545 3.468 3.856 1.00 91.38 77 ARG A C 1
ATOM 586 O O . ARG A 1 77 ? -15.167 4.208 4.756 1.00 91.38 77 ARG A O 1
ATOM 593 N N . GLU A 1 78 ? -16.767 2.944 3.832 1.00 92.62 78 GLU A N 1
ATOM 594 C CA . GLU A 1 78 ? -17.776 3.157 4.870 1.00 92.62 78 GLU A CA 1
ATOM 595 C C . GLU A 1 78 ? -17.324 2.557 6.203 1.00 92.62 78 GLU A C 1
ATOM 597 O O . GLU A 1 78 ? -17.323 3.265 7.205 1.00 92.62 78 GLU A O 1
ATOM 602 N N . SER A 1 79 ? -16.857 1.300 6.202 1.00 91.12 79 SER A N 1
ATOM 603 C CA . SER A 1 79 ? -16.387 0.622 7.420 1.00 91.12 79 SER A CA 1
ATOM 604 C C . SER A 1 79 ? -15.189 1.325 8.068 1.00 91.12 79 SER A C 1
ATOM 606 O O . SER A 1 79 ? -15.090 1.402 9.291 1.00 91.12 79 SER A O 1
ATOM 608 N N . ILE A 1 80 ? -14.298 1.895 7.252 1.00 91.50 80 ILE A N 1
ATOM 609 C CA . ILE A 1 80 ? -13.136 2.654 7.729 1.00 91.50 80 ILE A CA 1
ATOM 610 C C . ILE A 1 80 ? -13.584 3.982 8.337 1.00 91.50 80 ILE A C 1
ATOM 612 O O . ILE A 1 80 ? -13.143 4.338 9.426 1.00 91.50 80 ILE A O 1
ATOM 616 N N . ASN A 1 81 ? -14.493 4.701 7.676 1.00 90.81 81 ASN A N 1
ATOM 617 C CA . ASN A 1 81 ? -15.018 5.962 8.198 1.00 90.81 81 ASN A CA 1
ATOM 618 C C . ASN A 1 81 ? -15.803 5.765 9.503 1.00 90.81 81 ASN A C 1
ATOM 620 O O . ASN A 1 81 ? -15.687 6.569 10.428 1.00 90.81 81 ASN A O 1
ATOM 624 N N . GLU A 1 82 ? -16.583 4.689 9.606 1.00 92.75 82 GLU A N 1
ATOM 625 C CA . GLU A 1 82 ? -17.264 4.320 10.846 1.00 92.75 82 GLU A CA 1
ATOM 626 C C . GLU A 1 82 ? -16.255 4.037 11.966 1.00 92.75 82 GLU A C 1
ATOM 628 O O . GLU A 1 82 ? -16.388 4.562 13.071 1.00 92.75 82 GLU A O 1
ATOM 633 N N . PHE A 1 83 ? -15.190 3.285 11.681 1.00 90.25 83 PHE A N 1
ATOM 634 C CA . PHE A 1 83 ? -14.122 3.037 12.649 1.00 90.25 83 PHE A CA 1
ATOM 635 C C . PHE A 1 83 ? -13.448 4.339 13.112 1.00 90.25 83 PHE A C 1
ATOM 637 O O . PHE A 1 83 ? -13.354 4.596 14.309 1.00 90.25 83 PHE A O 1
ATOM 644 N N . LEU A 1 84 ? -13.060 5.216 12.184 1.00 87.62 84 LEU A N 1
ATOM 645 C CA . LEU A 1 84 ? -12.408 6.490 12.511 1.00 87.62 84 LEU A CA 1
ATOM 646 C C . LEU A 1 84 ? -13.290 7.433 13.343 1.00 87.62 84 LEU A C 1
ATOM 648 O O . LEU A 1 84 ? -12.775 8.251 14.097 1.00 87.62 84 LEU A O 1
ATOM 652 N N . THR A 1 85 ? -14.613 7.344 13.203 1.00 90.62 85 THR A N 1
ATOM 653 C CA . THR A 1 85 ? -15.557 8.199 13.944 1.00 90.62 85 THR A CA 1
ATOM 654 C C . THR A 1 85 ? -15.984 7.608 15.289 1.00 90.62 85 THR A C 1
ATOM 656 O O . THR A 1 85 ? -16.363 8.360 16.192 1.00 90.62 85 THR A O 1
ATOM 659 N N . SER A 1 86 ? -15.929 6.281 15.432 1.00 87.06 86 SER A N 1
ATOM 660 C CA . SER A 1 86 ? -16.323 5.548 16.643 1.00 87.06 86 SER A CA 1
ATOM 661 C C . SER A 1 86 ? -15.191 5.383 17.655 1.00 87.06 86 SER A C 1
ATOM 663 O O . SER A 1 86 ? -15.456 5.316 18.856 1.00 87.06 86 SER A O 1
ATOM 665 N N . VAL A 1 87 ? -13.939 5.363 17.200 1.00 73.94 87 VAL A N 1
ATOM 666 C CA . VAL A 1 87 ? -12.762 5.357 18.070 1.00 73.94 87 VAL A CA 1
ATOM 667 C C . VAL A 1 87 ? -12.494 6.795 18.525 1.00 73.94 87 VAL A C 1
ATOM 669 O O . VAL A 1 87 ? -11.965 7.609 17.772 1.00 73.94 87 VAL A O 1
ATOM 672 N N . LYS A 1 88 ? -12.915 7.116 19.751 1.00 56.47 88 LYS A N 1
ATOM 673 C CA . LYS A 1 88 ? -12.596 8.365 20.460 1.00 56.47 88 LYS A CA 1
ATOM 674 C C . LYS A 1 88 ? -11.705 8.088 21.657 1.00 56.47 88 LYS A C 1
ATOM 676 O O . LYS A 1 88 ? -11.968 7.077 22.345 1.00 56.47 88 LYS A O 1
#

Radius of gyration: 21.53 Å; Cα contacts (8 Å, |Δi|>4): 38; chains: 1; bounding box: 66×36×45 Å

Foldseek 3Di:
DDDPDPPDPPDDPDDDPPPDDDDPDPDPDDDDLLRLLVVLVVQVQDPDPCSVVGPADPVSNVSNVVSCPDPSVVDDPVNVVCVVVVPD

pLDDT: mean 82.85, std 18.74, range [40.25, 97.12]

Sequence (88 aa):
SKGDTLLFCNGLFSHSGVLQMKILEGNAGELTNFEVLDFLRAKGASKDPTRVIAKVAQSEYKVYDYLVDTAASVQTRESINEFLTSVK

InterPro domains:
  IPR010997 HRDC-like superfamily [SSF47819] (20-85)
  IPR038324 Rpb4/RPC9 superfamily [G3DSA:1.20.1250.40] (15-88)
  IPR038846 DNA-directed RNA polymerase III subunit RPC9 [PTHR15561] (21-88)

Solvent-accessible surface area (backbone atoms only — not comparable to full-atom values): 6018 Å² total; per-residue (Å²): 134,88,81,94,84,84,86,81,81,95,72,79,92,66,93,63,90,72,81,78,86,75,85,90,65,97,74,92,70,88,77,54,65,41,58,55,46,51,53,42,42,77,56,43,56,58,92,54,88,68,35,82,74,34,92,60,53,73,72,54,48,56,53,44,66,54,41,62,77,39,71,42,60,76,61,46,76,66,61,53,51,51,48,66,71,68,66,124

Secondary structure (DSSP, 8-state):
----SS-S--S------------S-S------HHHHHHHHHHTT--SSGGGGGS---HHHHHHHHHHTTSGGGT--HHHHHHHH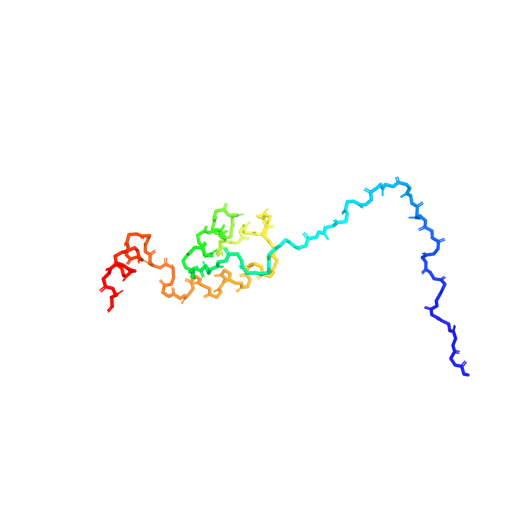HH--

Nearest PDB structures (foldseek):
  6yw5-assembly1_ZZ  TM=3.655E-01  e=6.523E+00  Neurospora crassa OR74A

Mean predicted aligned error: 11.2 Å